Protein AF-A0A4U7JIC7-F1 (afdb_monomer)

InterPro domains:
  IPR013785 Aldolase-type TIM barrel [G3DSA:3.20.20.70] (2-121)
  IPR023885 4Fe4S-binding SPASM domain [PF13186] (52-114)
  IPR023885 4Fe4S-binding SPASM domain [TIGR04085] (52-141)
  IPR050377 Radical SAM PqqA peptide cyclase/Mycofactocin maturase MftC-like [PTHR11228] (3-141)
  IPR058240 Radical SAM superfamily [SSF102114] (37-122)

Solvent-accessible surface area (backbone atoms only — not comparable to full-atom values): 8819 Å² total; per-residue (Å²): 109,73,67,62,52,52,53,50,55,53,43,53,52,37,44,75,73,42,49,93,81,47,86,79,84,56,89,56,52,82,74,47,92,53,63,86,39,66,66,56,46,68,65,26,55,65,68,77,36,66,42,76,36,51,47,73,80,44,64,41,69,47,98,85,29,38,43,20,50,36,83,90,35,46,84,79,53,76,37,51,59,31,36,57,84,81,43,61,60,67,53,28,63,71,62,6,51,51,28,47,29,62,70,60,45,70,30,84,79,33,84,83,36,97,65,33,82,40,66,39,46,48,49,55,58,14,23,75,75,69,77,34,62,31,66,41,59,22,83,76,34,65,80,59,44,54,58,64,76,75,103

pLDDT: mean 81.07, std 14.75, range [40.81, 98.0]

Structure (mmCIF, N/CA/C/O backbone):
data_AF-A0A4U7JIC7-F1
#
_entry.id   AF-A0A4U7JIC7-F1
#
loop_
_atom_site.group_PDB
_atom_site.id
_atom_site.type_symbol
_atom_site.label_atom_id
_atom_site.label_alt_id
_atom_site.label_comp_id
_atom_site.label_asym_id
_atom_site.label_entity_id
_atom_site.label_seq_id
_atom_site.pdbx_PDB_ins_code
_atom_site.Cartn_x
_atom_site.Cartn_y
_atom_site.Cartn_z
_atom_site.occupancy
_atom_site.B_iso_or_equiv
_atom_site.auth_seq_id
_atom_site.auth_comp_id
_atom_site.auth_asym_id
_atom_site.auth_atom_id
_atom_site.pdbx_PDB_model_num
ATOM 1 N N . MET A 1 1 ? 11.178 29.614 0.756 1.00 61.84 1 MET A N 1
ATOM 2 C CA . MET A 1 1 ? 11.924 30.396 1.767 1.00 61.84 1 MET A CA 1
ATOM 3 C C . MET A 1 1 ? 11.037 31.107 2.792 1.00 61.84 1 MET A C 1
ATOM 5 O O . MET A 1 1 ? 11.155 30.761 3.955 1.00 61.84 1 MET A O 1
ATOM 9 N N . LYS A 1 2 ? 10.120 32.028 2.430 1.00 78.00 2 LYS A N 1
ATOM 10 C CA . LYS A 1 2 ? 9.293 32.759 3.429 1.00 78.00 2 LYS A CA 1
ATOM 11 C C . LYS A 1 2 ? 8.443 31.852 4.340 1.00 78.00 2 LYS A C 1
ATOM 13 O O . LYS A 1 2 ? 8.437 32.043 5.546 1.00 78.00 2 LYS A O 1
ATOM 18 N N . MET A 1 3 ? 7.789 30.839 3.768 1.00 74.38 3 MET A N 1
ATOM 19 C CA . MET A 1 3 ? 6.923 29.917 4.517 1.00 74.38 3 MET A CA 1
ATOM 20 C C . MET A 1 3 ? 7.697 29.020 5.499 1.00 74.38 3 MET A C 1
ATOM 22 O O . MET A 1 3 ? 7.273 28.824 6.627 1.00 74.38 3 MET A O 1
ATOM 26 N N . GLN A 1 4 ? 8.863 28.508 5.087 1.00 72.31 4 GLN A N 1
ATOM 27 C CA . GLN A 1 4 ? 9.725 27.698 5.960 1.00 72.31 4 GLN A CA 1
ATOM 28 C C . GLN A 1 4 ? 10.243 28.513 7.148 1.00 72.31 4 GLN A C 1
ATOM 30 O O . GLN A 1 4 ? 10.264 28.009 8.262 1.00 72.31 4 GLN A O 1
ATOM 35 N N . LYS A 1 5 ? 10.612 29.780 6.910 1.00 79.88 5 LYS A N 1
ATOM 36 C CA . LYS A 1 5 ? 11.037 30.697 7.970 1.00 79.88 5 LYS A CA 1
ATOM 37 C C . LYS A 1 5 ? 9.915 30.944 8.985 1.00 79.88 5 LYS A C 1
ATOM 39 O O . LYS A 1 5 ? 10.155 30.824 10.175 1.00 79.88 5 LYS A O 1
ATOM 44 N N . PHE A 1 6 ? 8.694 31.193 8.509 1.00 82.56 6 PHE A N 1
ATOM 45 C CA . PHE A 1 6 ? 7.525 31.349 9.377 1.00 82.56 6 PHE A CA 1
ATOM 46 C C . PHE A 1 6 ? 7.284 30.114 10.260 1.00 82.56 6 PHE A C 1
ATOM 48 O O . PHE A 1 6 ? 7.115 30.243 11.466 1.00 82.56 6 PHE A O 1
ATOM 55 N N . TYR A 1 7 ? 7.320 28.906 9.687 1.00 80.00 7 TYR A N 1
ATOM 56 C CA . TYR A 1 7 ? 7.134 27.683 10.476 1.00 80.00 7 TYR A CA 1
ATOM 57 C C . TYR A 1 7 ? 8.254 27.443 11.496 1.00 80.00 7 TYR A C 1
ATOM 59 O O . TYR A 1 7 ? 7.968 26.967 12.594 1.00 80.00 7 TYR A O 1
ATOM 67 N N . ALA A 1 8 ? 9.500 27.802 11.169 1.00 77.56 8 ALA A N 1
ATOM 68 C CA . ALA A 1 8 ? 10.614 27.729 12.113 1.00 77.56 8 ALA A CA 1
ATOM 69 C C . ALA A 1 8 ? 10.403 28.669 13.313 1.00 77.56 8 ALA A C 1
ATOM 71 O O . ALA A 1 8 ? 10.500 28.221 14.453 1.00 77.56 8 ALA A O 1
ATOM 72 N N . GLU A 1 9 ? 10.014 29.923 13.062 1.00 84.75 9 GLU A N 1
ATOM 73 C CA . GLU A 1 9 ? 9.713 30.913 14.109 1.00 84.75 9 GLU A CA 1
ATOM 74 C C . GLU A 1 9 ? 8.564 30.445 15.023 1.00 84.75 9 GLU A C 1
ATOM 76 O O . GLU A 1 9 ? 8.643 30.563 16.245 1.00 84.75 9 GLU A O 1
ATOM 81 N N . VAL A 1 10 ? 7.509 29.848 14.453 1.00 83.88 10 VAL A N 1
ATOM 82 C CA . VAL A 1 10 ? 6.390 29.288 15.235 1.00 83.88 10 VAL A CA 1
ATOM 83 C C . VAL A 1 10 ? 6.828 28.073 16.062 1.00 83.88 10 VAL A C 1
ATOM 85 O O . VAL A 1 10 ? 6.383 27.917 17.202 1.00 83.88 10 VAL A O 1
ATOM 88 N N . SER A 1 11 ? 7.700 27.214 15.522 1.00 80.25 11 SER A N 1
ATOM 89 C CA . SER A 1 11 ? 8.236 26.059 16.254 1.00 80.25 11 SER A CA 1
ATOM 90 C C . SER A 1 11 ? 9.080 26.496 17.455 1.00 80.25 11 SER A C 1
ATOM 92 O O . SER A 1 11 ? 8.877 25.974 18.552 1.00 80.25 11 SER A O 1
ATOM 94 N N . GLU A 1 12 ? 9.963 27.486 17.285 1.00 83.50 12 GLU A N 1
ATOM 95 C CA . GLU A 1 12 ? 10.754 28.066 18.382 1.00 83.50 12 GLU A CA 1
ATOM 96 C C . GLU A 1 12 ? 9.858 28.690 19.453 1.00 83.50 12 GLU A C 1
ATOM 98 O O . GLU A 1 12 ? 9.939 28.302 20.618 1.00 83.50 12 GLU A O 1
ATOM 103 N N . TRP A 1 13 ? 8.922 29.554 19.052 1.00 88.50 13 TRP A N 1
ATOM 104 C CA . TRP A 1 13 ? 7.966 30.172 19.972 1.00 88.50 13 TRP A CA 1
ATOM 105 C C . TRP A 1 13 ? 7.159 29.136 20.767 1.00 88.50 13 TRP A C 1
ATOM 107 O O . TRP A 1 13 ? 6.929 29.300 21.965 1.00 88.50 13 TRP A O 1
ATOM 117 N N . THR A 1 14 ? 6.749 28.038 20.125 1.00 84.38 14 THR A N 1
ATOM 118 C CA . THR A 1 14 ? 6.005 26.964 20.797 1.00 84.38 14 THR A CA 1
ATOM 119 C C . THR A 1 14 ? 6.859 26.280 21.864 1.00 84.38 14 THR A C 1
ATOM 121 O O . THR A 1 14 ? 6.382 26.070 22.981 1.00 84.38 14 THR A O 1
ATOM 124 N N . LYS A 1 15 ? 8.121 25.961 21.542 1.00 82.50 15 LYS A N 1
ATOM 125 C CA . LYS A 1 15 ? 9.064 25.351 22.492 1.00 82.50 15 LYS A CA 1
ATOM 126 C C . LYS A 1 15 ? 9.298 26.262 23.694 1.00 82.50 15 LYS A C 1
ATOM 128 O O . LYS A 1 15 ? 9.242 25.792 24.825 1.00 82.50 15 LYS A O 1
ATOM 133 N N . GLU A 1 16 ? 9.497 27.558 23.464 1.00 88.56 16 GLU A N 1
ATOM 134 C CA . GLU A 1 16 ? 9.671 28.540 24.540 1.00 88.56 16 GLU A CA 1
ATOM 135 C C . GLU A 1 16 ? 8.423 28.665 25.419 1.00 88.56 16 GLU A C 1
ATOM 137 O O . GLU A 1 16 ? 8.524 28.762 26.642 1.00 88.56 16 GLU A O 1
ATOM 142 N N . LYS A 1 17 ? 7.235 28.673 24.806 1.00 92.12 17 LYS A N 1
ATOM 143 C CA . LYS A 1 17 ? 5.984 28.961 25.510 1.00 92.12 17 LYS A CA 1
ATOM 144 C C . LYS A 1 17 ? 5.434 27.772 26.291 1.00 92.12 17 LYS A C 1
ATOM 146 O O . LYS A 1 17 ? 4.879 27.977 27.369 1.00 92.12 17 LYS A O 1
ATOM 151 N N . PHE A 1 18 ? 5.543 26.568 25.734 1.00 85.81 18 PHE A N 1
ATOM 152 C CA . PHE A 1 18 ? 4.867 25.374 26.249 1.00 85.81 18 PHE A CA 1
ATOM 153 C C . PHE A 1 18 ? 5.819 24.234 26.615 1.00 85.81 18 PHE A C 1
ATOM 155 O O . PHE A 1 18 ? 5.379 23.243 27.196 1.00 85.81 18 PHE A O 1
ATOM 162 N N . ASN A 1 19 ? 7.115 24.358 26.313 1.00 82.06 19 ASN A N 1
ATOM 163 C CA . ASN A 1 19 ? 8.131 23.358 26.630 1.00 82.06 19 ASN A CA 1
ATOM 164 C C . ASN A 1 19 ? 7.687 21.937 26.210 1.00 82.06 19 ASN A C 1
ATOM 166 O O . ASN A 1 19 ? 7.417 21.698 25.035 1.00 82.06 19 ASN A O 1
ATOM 170 N N . ASN A 1 20 ? 7.566 21.005 27.162 1.00 75.56 20 ASN A N 1
ATOM 171 C CA . ASN A 1 20 ? 7.181 19.614 26.910 1.00 75.56 20 ASN A CA 1
ATOM 172 C C . ASN A 1 20 ? 5.667 19.352 27.018 1.00 75.56 20 ASN A C 1
ATOM 174 O O . ASN A 1 20 ? 5.247 18.202 26.906 1.00 75.56 20 ASN A O 1
ATOM 178 N N . GLU A 1 21 ? 4.842 20.374 27.258 1.00 78.50 21 GLU A N 1
ATOM 179 C CA . GLU A 1 21 ? 3.387 20.213 27.403 1.00 78.50 21 GLU A CA 1
ATOM 180 C C . GLU A 1 21 ? 2.656 20.205 26.055 1.00 78.50 21 GLU A C 1
ATOM 182 O O . GLU A 1 21 ? 1.580 19.619 25.932 1.00 78.50 21 GLU A O 1
ATOM 187 N N . PHE A 1 22 ? 3.231 20.840 25.030 1.00 74.38 22 PHE A N 1
ATOM 188 C CA . PHE A 1 22 ? 2.605 20.971 23.719 1.00 74.38 22 PHE A CA 1
ATOM 189 C C . PHE A 1 22 ? 3.647 20.940 22.600 1.00 74.38 22 PHE A C 1
ATOM 191 O O . PHE A 1 22 ? 4.604 21.713 22.597 1.00 74.38 22 PHE A O 1
ATOM 198 N N . ALA A 1 23 ? 3.429 20.068 21.616 1.00 69.81 23 ALA A N 1
ATOM 199 C CA . ALA A 1 23 ? 4.297 19.934 20.455 1.00 69.81 23 ALA A CA 1
ATOM 200 C C . ALA A 1 23 ? 3.612 20.471 19.194 1.00 69.81 23 ALA A C 1
ATOM 202 O O . ALA A 1 23 ? 2.551 19.994 18.792 1.00 69.81 23 ALA A O 1
ATOM 203 N N . TYR A 1 24 ? 4.252 21.447 18.550 1.00 74.94 24 TYR A N 1
ATOM 204 C CA . TYR A 1 24 ? 3.846 21.951 17.242 1.00 74.94 24 TYR A CA 1
ATOM 205 C C . TYR A 1 24 ? 4.545 21.175 16.127 1.00 74.94 24 TYR A C 1
ATOM 207 O O . TYR A 1 24 ? 5.756 20.959 16.179 1.00 74.94 24 TYR A O 1
ATOM 215 N N . VAL A 1 25 ? 3.765 20.776 15.123 1.00 71.25 25 VAL A N 1
ATOM 216 C CA . VAL A 1 25 ? 4.223 19.998 13.970 1.00 71.25 25 VAL A CA 1
ATOM 217 C C . VAL A 1 25 ? 3.646 20.638 12.717 1.00 71.25 25 VAL A C 1
ATOM 219 O O . VAL A 1 25 ? 2.431 20.643 12.505 1.00 71.25 25 VAL A O 1
ATOM 222 N N . ALA A 1 26 ? 4.515 21.182 11.878 1.00 70.69 26 ALA A N 1
ATOM 223 C CA . ALA A 1 26 ? 4.175 21.743 10.586 1.00 70.69 26 ALA A CA 1
ATOM 224 C C . ALA A 1 26 ? 4.438 20.726 9.460 1.00 70.69 26 ALA A C 1
ATOM 226 O O . ALA A 1 26 ? 5.381 19.939 9.531 1.00 70.69 26 ALA A O 1
ATOM 227 N N . PRO A 1 27 ? 3.696 20.790 8.338 1.00 62.81 27 PRO A N 1
ATOM 228 C CA . PRO A 1 27 ? 3.966 19.955 7.162 1.00 62.81 27 PRO A CA 1
ATOM 229 C C . PRO A 1 27 ? 5.399 20.088 6.622 1.00 62.81 27 PRO A C 1
ATOM 231 O O . PRO A 1 27 ? 5.908 19.182 5.967 1.00 62.81 27 PRO A O 1
ATOM 234 N N . THR A 1 28 ? 6.051 21.226 6.878 1.00 62.72 28 THR A N 1
ATOM 235 C CA . THR A 1 28 ? 7.436 21.473 6.473 1.00 62.72 28 THR A CA 1
ATOM 236 C C . THR A 1 28 ? 8.471 20.841 7.389 1.00 62.72 28 THR A C 1
ATOM 238 O O . THR A 1 28 ? 9.602 20.703 6.936 1.00 62.72 28 THR A O 1
ATOM 241 N N . ASP A 1 29 ? 8.124 20.434 8.614 1.00 63.19 29 ASP A N 1
ATOM 242 C CA . ASP A 1 29 ? 9.074 19.790 9.535 1.00 63.19 29 ASP A CA 1
ATOM 243 C C . ASP A 1 29 ? 9.591 18.453 8.986 1.00 63.19 29 ASP A C 1
ATOM 245 O O . ASP A 1 29 ? 10.705 18.044 9.289 1.00 63.19 29 ASP A O 1
ATOM 249 N N . PHE A 1 30 ? 8.830 17.814 8.091 1.00 59.69 30 PHE A N 1
ATOM 250 C CA . PHE A 1 30 ? 9.251 16.610 7.364 1.00 59.69 30 PHE A CA 1
ATOM 251 C C . PHE A 1 30 ? 10.120 16.905 6.127 1.00 59.69 30 PHE A C 1
ATOM 253 O O . PHE A 1 30 ? 10.641 15.987 5.492 1.00 59.69 30 PHE A O 1
ATOM 260 N N . LEU A 1 31 ? 10.230 18.176 5.728 1.00 55.72 31 LEU A N 1
ATOM 261 C CA . LEU A 1 31 ? 10.950 18.633 4.534 1.00 55.72 31 LEU A CA 1
ATOM 262 C C . LEU A 1 31 ? 12.244 19.388 4.870 1.00 55.72 31 LEU A C 1
ATOM 264 O O . LEU A 1 31 ? 13.063 19.599 3.975 1.00 55.72 31 LEU A O 1
ATOM 268 N N . THR A 1 32 ? 12.419 19.819 6.119 1.00 52.06 32 THR A N 1
ATOM 269 C CA . THR A 1 32 ? 13.600 20.532 6.622 1.00 52.06 32 THR A CA 1
ATOM 270 C C . THR A 1 32 ? 14.420 19.635 7.560 1.00 52.06 32 THR A C 1
ATOM 272 O O . THR A 1 32 ? 13.929 18.619 8.043 1.00 52.06 32 THR A O 1
ATOM 275 N N . ASP A 1 33 ? 15.680 19.993 7.833 1.00 54.50 33 ASP A N 1
ATOM 276 C CA . ASP A 1 33 ? 16.587 19.262 8.745 1.00 54.50 33 ASP A CA 1
ATOM 277 C C . ASP A 1 33 ? 16.192 19.372 10.238 1.00 54.50 33 ASP A C 1
ATOM 279 O O . ASP A 1 33 ? 17.022 19.221 11.125 1.00 54.50 33 ASP A O 1
ATOM 283 N N . ASN A 1 34 ? 14.910 19.578 10.559 1.00 55.12 34 ASN A N 1
ATOM 284 C CA . ASN A 1 34 ? 14.401 19.684 11.934 1.00 55.12 34 ASN A CA 1
ATOM 285 C C . ASN A 1 34 ? 14.266 18.306 12.630 1.00 55.12 34 ASN A C 1
ATOM 287 O O . ASN A 1 34 ? 13.410 18.109 13.494 1.00 55.12 34 ASN A O 1
ATOM 291 N N . ARG A 1 35 ? 15.099 17.332 12.229 1.00 55.22 35 ARG A N 1
ATOM 292 C CA . ARG A 1 35 ? 15.067 15.928 12.685 1.00 55.22 35 ARG A CA 1
ATOM 293 C C . ARG A 1 35 ? 15.536 15.741 14.126 1.00 55.22 35 ARG A C 1
ATOM 295 O O . ARG A 1 35 ? 15.292 14.691 14.706 1.00 55.22 35 ARG A O 1
ATOM 302 N N . ASP A 1 36 ? 16.166 16.758 14.706 1.00 61.12 36 ASP A N 1
ATOM 303 C CA . ASP A 1 36 ? 16.584 16.752 16.110 1.00 61.12 36 ASP A CA 1
ATOM 304 C C . ASP A 1 36 ? 15.403 16.976 17.074 1.00 61.12 36 ASP A C 1
ATOM 306 O O . ASP A 1 36 ? 15.561 16.856 18.288 1.00 61.12 36 ASP A O 1
ATOM 310 N N . ASN A 1 37 ? 14.202 17.297 16.567 1.00 66.31 37 ASN A N 1
ATOM 311 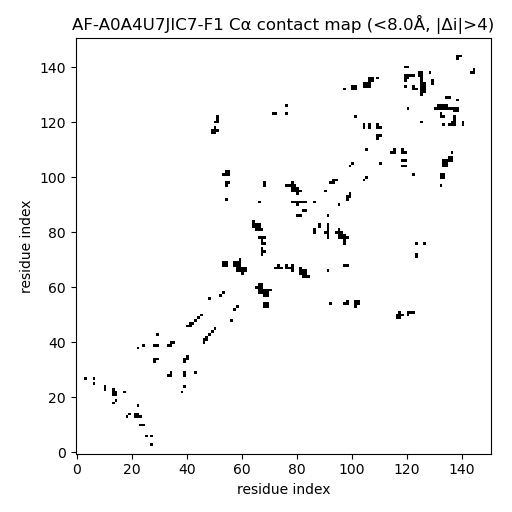C CA . ASN A 1 37 ? 12.993 17.359 17.381 1.00 66.31 37 ASN A CA 1
ATOM 312 C C . ASN A 1 37 ? 12.452 15.933 17.630 1.00 66.31 37 ASN A C 1
ATOM 314 O O . ASN A 1 37 ? 11.921 15.323 16.701 1.00 66.31 37 ASN A O 1
ATOM 318 N N . PRO A 1 38 ? 12.502 15.408 18.870 1.00 64.81 38 PRO A N 1
ATOM 319 C CA . PRO A 1 38 ? 12.119 14.028 19.169 1.00 64.81 38 PRO A CA 1
ATOM 320 C C . PRO A 1 38 ? 10.637 13.738 18.909 1.00 64.81 38 PRO A C 1
ATOM 322 O O . PRO A 1 38 ? 10.283 12.592 18.652 1.00 64.81 38 PRO A O 1
ATOM 325 N N . VAL A 1 39 ? 9.763 14.752 18.932 1.00 67.19 39 VAL A N 1
ATOM 326 C CA . VAL A 1 39 ? 8.349 14.575 18.574 1.00 67.19 39 VAL A CA 1
ATOM 327 C C . VAL A 1 39 ? 8.186 14.452 17.066 1.00 67.19 39 VAL A C 1
ATOM 329 O O . VAL A 1 39 ? 7.481 13.553 16.622 1.00 67.19 39 VAL A O 1
ATOM 332 N N . VAL A 1 40 ? 8.863 15.303 16.284 1.00 63.88 40 VAL A N 1
ATOM 333 C CA . VAL A 1 40 ? 8.893 15.194 14.812 1.00 63.88 40 VAL A CA 1
ATOM 334 C C . VAL A 1 40 ? 9.488 13.853 14.403 1.00 63.88 40 VAL A C 1
ATOM 336 O O . VAL A 1 40 ? 8.957 13.218 13.503 1.00 63.88 40 VAL A O 1
ATOM 339 N N . ASP A 1 41 ? 10.526 13.391 15.100 1.00 66.19 41 ASP A N 1
ATOM 340 C CA . ASP A 1 41 ? 11.143 12.088 14.878 1.00 66.19 41 ASP A CA 1
ATOM 341 C C . ASP A 1 41 ? 10.202 10.919 15.196 1.00 66.19 41 ASP A C 1
ATOM 343 O O . ASP A 1 41 ? 10.087 9.971 14.418 1.00 66.19 41 ASP A O 1
ATOM 347 N N . PHE A 1 42 ? 9.492 11.007 16.325 1.00 65.69 42 PHE A N 1
ATOM 348 C CA . PHE A 1 42 ? 8.535 9.999 16.774 1.00 65.69 42 PHE A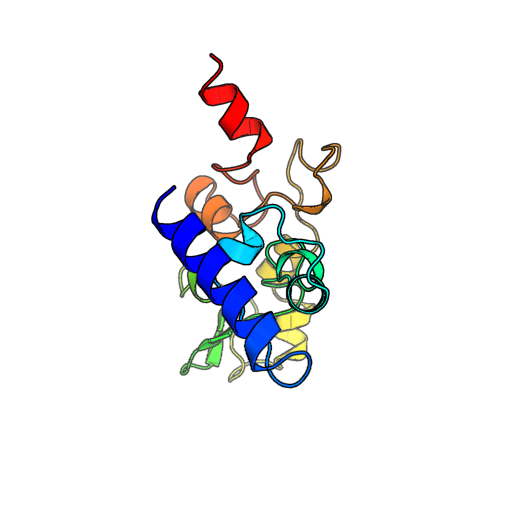 CA 1
ATOM 349 C C . PHE A 1 42 ? 7.339 9.879 15.833 1.00 65.69 42 PHE A C 1
ATOM 351 O O . PHE A 1 42 ? 6.893 8.767 15.571 1.00 65.69 42 PHE A O 1
ATOM 358 N N . ILE A 1 43 ? 6.828 11.002 15.321 1.00 60.25 43 ILE A N 1
ATOM 359 C CA . ILE A 1 43 ? 5.675 11.036 14.413 1.00 60.25 43 ILE A CA 1
ATOM 360 C C . ILE A 1 43 ? 6.068 11.069 12.936 1.00 60.25 43 ILE A C 1
ATOM 362 O O . ILE A 1 43 ? 5.166 11.161 12.101 1.00 60.25 43 ILE A O 1
ATOM 366 N N . ASP A 1 44 ? 7.366 11.034 12.601 1.00 61.25 44 ASP A N 1
ATOM 367 C CA . ASP A 1 44 ? 7.832 11.117 11.218 1.00 61.25 44 ASP A CA 1
ATOM 368 C C . ASP A 1 44 ? 7.152 9.991 10.441 1.00 61.25 44 ASP A C 1
ATOM 370 O O . ASP A 1 44 ? 7.440 8.807 10.673 1.00 61.25 44 ASP A O 1
ATOM 374 N N . PRO A 1 45 ? 6.239 10.314 9.509 1.00 55.47 45 PRO A N 1
ATOM 375 C 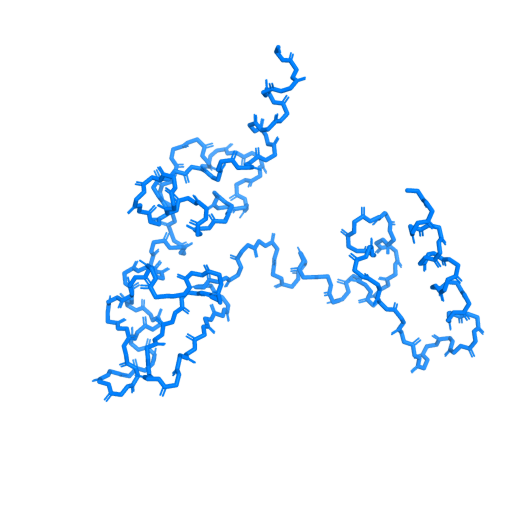CA . PRO A 1 45 ? 5.593 9.293 8.726 1.00 55.47 45 PRO A CA 1
ATOM 376 C C . PRO A 1 45 ? 6.641 8.515 7.937 1.00 55.47 45 PRO A C 1
ATOM 378 O O . PRO A 1 45 ? 6.405 7.349 7.709 1.00 55.47 45 PRO A O 1
ATOM 381 N N . ASN A 1 46 ? 7.821 9.063 7.618 1.00 53.91 46 ASN A N 1
ATOM 382 C CA . ASN A 1 46 ? 8.930 8.334 6.994 1.00 53.91 46 ASN A CA 1
ATOM 383 C C . ASN A 1 46 ? 9.773 7.486 7.970 1.00 53.91 46 ASN A C 1
ATOM 385 O O . ASN A 1 46 ? 10.690 6.797 7.527 1.00 53.91 46 ASN A O 1
ATOM 389 N N . LYS A 1 47 ? 9.505 7.502 9.278 1.00 55.91 47 LYS A N 1
ATOM 390 C CA . LYS A 1 47 ? 10.063 6.540 10.245 1.00 55.91 47 LYS A CA 1
ATOM 391 C C . LYS A 1 47 ? 9.022 5.523 10.700 1.00 55.91 47 LYS A C 1
ATOM 393 O O . LYS A 1 47 ? 9.349 4.344 10.806 1.00 55.91 47 LYS A O 1
ATOM 398 N N . ILE A 1 48 ? 7.769 5.945 10.885 1.00 51.88 48 ILE A N 1
ATOM 399 C CA . ILE A 1 48 ? 6.643 5.057 11.227 1.00 51.88 48 ILE A CA 1
ATOM 400 C C . ILE A 1 48 ? 6.170 4.258 10.000 1.00 51.88 48 ILE A C 1
ATOM 402 O O . ILE A 1 48 ? 5.849 3.075 10.086 1.00 51.88 48 ILE A O 1
ATOM 406 N N . MET A 1 49 ? 6.135 4.902 8.837 1.00 56.62 49 MET A N 1
ATOM 407 C CA . MET A 1 49 ? 5.778 4.348 7.531 1.00 56.62 49 MET A CA 1
ATOM 408 C C . MET A 1 49 ? 6.855 4.767 6.521 1.00 56.62 49 MET A C 1
ATOM 410 O O . MET A 1 49 ? 6.588 5.623 5.679 1.00 56.62 49 MET A O 1
ATOM 414 N N . PRO A 1 50 ? 8.075 4.195 6.568 1.00 50.72 50 PRO A N 1
ATOM 415 C CA . PRO A 1 50 ? 9.246 4.695 5.832 1.00 50.72 50 PRO A CA 1
ATOM 416 C C . PRO A 1 50 ? 9.125 4.787 4.307 1.00 50.72 50 PRO A C 1
ATOM 418 O O . PRO A 1 50 ? 10.079 5.094 3.592 1.00 50.72 50 PRO A O 1
ATOM 421 N N . MET A 1 51 ? 7.951 4.463 3.779 1.00 67.88 51 MET A N 1
ATOM 422 C CA . MET A 1 51 ? 7.581 4.377 2.392 1.00 67.88 51 MET A CA 1
ATOM 423 C C . MET A 1 51 ? 6.048 4.409 2.266 1.00 67.88 51 MET A C 1
ATOM 425 O O . MET A 1 51 ? 5.334 4.425 3.265 1.00 67.88 51 MET A O 1
ATOM 429 N N . CYS A 1 52 ? 5.516 4.277 1.043 1.00 77.38 52 CYS A N 1
ATOM 430 C CA . CYS A 1 52 ? 4.098 3.971 0.832 1.00 77.38 52 CYS A CA 1
ATOM 431 C C . CYS A 1 52 ? 3.682 2.739 1.673 1.00 77.38 52 CYS A C 1
ATOM 433 O O . CYS A 1 52 ? 3.998 1.598 1.325 1.00 77.38 52 CYS A O 1
ATOM 435 N N . GLY A 1 53 ? 3.018 2.993 2.808 1.00 83.44 53 GLY A N 1
ATOM 436 C CA . GLY A 1 53 ? 2.551 1.979 3.758 1.00 83.44 53 GLY A CA 1
ATOM 437 C C . GLY A 1 53 ? 1.237 1.314 3.347 1.00 83.44 53 GLY A C 1
ATOM 438 O O . GLY A 1 53 ? 0.779 0.382 4.010 1.00 83.44 53 GLY A O 1
ATOM 439 N N . ALA A 1 54 ? 0.635 1.790 2.257 1.00 89.88 54 ALA A N 1
ATOM 440 C CA . ALA A 1 54 ? -0.581 1.237 1.689 1.00 89.88 54 ALA A CA 1
ATOM 441 C C . ALA A 1 54 ? -0.357 -0.237 1.333 1.00 89.88 54 ALA A C 1
ATOM 443 O O . ALA A 1 54 ? 0.661 -0.590 0.745 1.00 89.88 54 ALA A O 1
ATOM 444 N N . GLY A 1 55 ? -1.270 -1.110 1.743 1.00 90.69 55 GLY A N 1
ATOM 445 C CA . GLY A 1 55 ? -1.169 -2.557 1.573 1.00 90.69 55 GLY A CA 1
ATOM 446 C C . GLY A 1 55 ? -0.141 -3.267 2.459 1.00 90.69 55 GLY A C 1
ATOM 447 O O . GLY A 1 55 ? -0.073 -4.494 2.426 1.00 90.69 55 GLY A O 1
ATOM 448 N N . LYS A 1 56 ? 0.636 -2.538 3.270 1.00 87.56 56 LYS A N 1
ATOM 449 C CA . LYS A 1 56 ? 1.616 -3.095 4.226 1.00 87.56 56 LYS A CA 1
ATOM 450 C C . LYS A 1 56 ? 1.181 -2.889 5.670 1.00 87.56 56 LYS A C 1
ATOM 452 O O . LYS A 1 56 ? 1.229 -3.825 6.457 1.00 87.56 56 LYS A O 1
ATOM 457 N N . TYR A 1 57 ? 0.721 -1.681 5.973 1.00 86.00 57 TYR A N 1
ATOM 458 C CA . TYR A 1 57 ? 0.296 -1.257 7.307 1.00 86.00 57 TYR A CA 1
ATOM 459 C C . TYR A 1 57 ? -1.148 -0.764 7.327 1.00 86.00 57 TYR A C 1
ATOM 461 O O . TYR A 1 57 ? -1.810 -0.859 8.352 1.00 86.00 57 TYR A O 1
ATOM 469 N N . HIS A 1 58 ? -1.642 -0.243 6.201 1.00 89.19 58 HIS A N 1
ATOM 470 C CA . HIS A 1 58 ? -3.001 0.275 6.106 1.00 89.19 58 HIS A CA 1
ATOM 471 C C . HIS A 1 58 ? -3.634 0.003 4.740 1.00 89.19 58 HIS A C 1
ATOM 473 O O . HIS A 1 58 ? -2.948 -0.220 3.743 1.00 89.19 58 HIS A O 1
ATOM 479 N N . CYS A 1 59 ? -4.956 0.084 4.705 1.00 93.94 59 CYS A N 1
ATOM 480 C CA . CYS A 1 59 ? -5.790 0.265 3.521 1.00 93.94 59 CYS A CA 1
ATOM 481 C C . CYS A 1 59 ? -6.993 1.125 3.929 1.00 93.94 59 CYS A C 1
ATOM 483 O O . CYS A 1 59 ? -7.114 1.507 5.095 1.00 93.94 59 CYS A O 1
ATOM 485 N N . SER A 1 60 ? -7.888 1.438 3.000 1.00 94.31 60 SER A N 1
ATOM 486 C CA . SE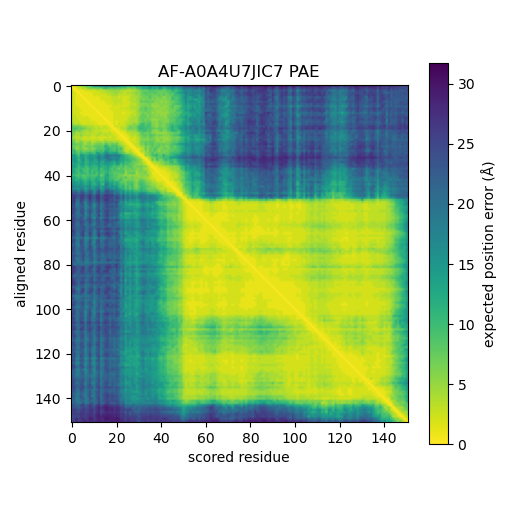R A 1 60 ? -9.166 2.075 3.336 1.00 94.31 60 SER A CA 1
ATOM 487 C C . SER A 1 60 ? -10.321 1.172 2.921 1.00 94.31 60 SER A C 1
ATOM 489 O O . SER A 1 60 ? -10.164 0.324 2.049 1.00 94.31 60 SER A O 1
ATOM 491 N N . ILE A 1 61 ? -11.474 1.338 3.560 1.00 95.44 61 ILE A N 1
ATOM 492 C CA . ILE A 1 61 ? -12.702 0.615 3.223 1.00 95.44 61 ILE A CA 1
ATOM 493 C C . ILE A 1 61 ? -13.733 1.671 2.841 1.00 95.44 61 ILE A C 1
ATOM 495 O O . ILE A 1 61 ? -13.968 2.615 3.597 1.00 95.44 61 ILE A O 1
ATOM 499 N N . GLY A 1 62 ? -14.277 1.560 1.634 1.00 92.19 62 GLY A N 1
ATOM 500 C CA . GLY A 1 62 ? -15.337 2.432 1.152 1.00 92.19 62 GLY A CA 1
ATOM 501 C C . GLY A 1 62 ? -16.663 2.168 1.872 1.00 92.19 62 GLY A C 1
ATOM 502 O O . GLY A 1 62 ? -16.854 1.099 2.452 1.00 92.19 62 GLY A O 1
ATOM 503 N N . PRO A 1 63 ? -17.622 3.108 1.802 1.00 93.12 63 PRO A N 1
ATOM 504 C CA . PRO A 1 63 ? -18.955 2.912 2.378 1.00 93.12 63 PRO A CA 1
ATOM 505 C C . PRO A 1 63 ? -19.734 1.764 1.711 1.00 93.12 63 PRO A C 1
ATOM 507 O O . PRO A 1 63 ? -20.689 1.257 2.281 1.00 93.12 63 PRO A O 1
ATOM 510 N N . ASP A 1 64 ? -19.320 1.346 0.514 1.00 94.69 64 ASP A N 1
ATOM 511 C CA . ASP A 1 64 ? -19.843 0.199 -0.233 1.00 9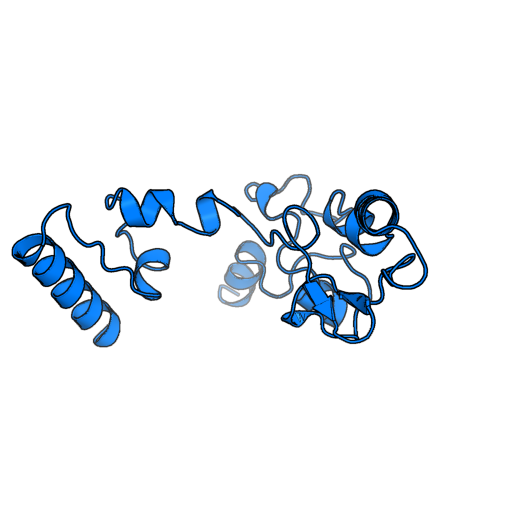4.69 64 ASP A CA 1
ATOM 512 C C . ASP A 1 64 ? -19.134 -1.126 0.119 1.00 94.69 64 ASP A C 1
ATOM 514 O O . ASP A 1 64 ? -19.296 -2.122 -0.584 1.00 94.69 64 ASP A O 1
ATOM 518 N N . GLY A 1 65 ? -18.311 -1.139 1.173 1.00 95.50 65 GLY A N 1
ATOM 519 C CA . GLY A 1 65 ? -17.569 -2.315 1.634 1.00 95.50 65 GLY A CA 1
ATOM 520 C C . GLY A 1 65 ? -16.311 -2.635 0.829 1.00 95.50 65 GLY A C 1
ATOM 521 O O . GLY A 1 65 ? -15.535 -3.498 1.241 1.00 95.50 65 GLY A O 1
ATOM 522 N N . ASN A 1 66 ? -16.065 -1.938 -0.286 1.00 97.38 66 ASN A N 1
ATOM 523 C CA . ASN A 1 66 ? -14.890 -2.181 -1.115 1.00 97.38 66 ASN A CA 1
ATOM 524 C C . ASN A 1 66 ? -13.614 -1.747 -0.386 1.00 97.38 66 ASN A C 1
ATOM 526 O O . ASN A 1 66 ? -13.454 -0.586 -0.003 1.00 97.38 66 ASN A O 1
ATOM 530 N N . VAL A 1 67 ? -12.672 -2.671 -0.246 1.00 97.38 67 VAL A N 1
ATOM 531 C CA . VAL A 1 67 ? -11.325 -2.407 0.244 1.00 97.38 67 VAL A CA 1
ATOM 532 C C . VAL A 1 67 ? -10.516 -1.761 -0.876 1.00 97.38 67 VAL A C 1
ATOM 534 O O . VAL A 1 67 ? -10.370 -2.310 -1.968 1.00 97.38 67 VAL A O 1
ATOM 537 N N . ILE A 1 68 ? -9.966 -0.586 -0.594 1.00 96.00 68 ILE A N 1
ATOM 538 C CA . ILE A 1 68 ? -9.145 0.199 -1.514 1.00 96.00 68 ILE A CA 1
ATOM 539 C C . ILE A 1 68 ? -7.726 0.333 -0.959 1.00 96.00 68 ILE A C 1
ATOM 541 O O . ILE A 1 68 ? -7.519 0.472 0.248 1.00 96.00 68 ILE A O 1
ATOM 545 N N . LEU A 1 69 ? -6.729 0.307 -1.848 1.00 95.12 69 LEU A N 1
ATOM 546 C CA . LEU A 1 69 ? -5.315 0.293 -1.457 1.00 95.12 69 LEU A CA 1
ATOM 547 C C . LEU A 1 69 ? -4.943 1.513 -0.597 1.00 95.12 69 LEU A C 1
ATOM 549 O O . LEU A 1 69 ? -4.320 1.372 0.451 1.00 95.12 69 LEU A O 1
ATOM 553 N N . CYS A 1 70 ? -5.341 2.703 -1.042 1.00 93.06 70 CYS A N 1
ATOM 554 C CA . CYS A 1 70 ? -5.266 3.964 -0.309 1.00 93.06 70 CYS A CA 1
ATOM 555 C C . CYS A 1 70 ? -6.278 4.955 -0.914 1.00 93.06 70 CYS A C 1
ATOM 557 O O . CYS A 1 70 ? -6.771 4.703 -2.020 1.00 93.06 70 CYS A O 1
ATOM 559 N N . PRO A 1 71 ? -6.555 6.107 -0.275 1.00 90.00 71 PRO A N 1
ATOM 560 C CA . PRO A 1 71 ? -7.486 7.094 -0.827 1.00 90.00 71 PRO A CA 1
ATOM 561 C C . PRO A 1 71 ? -7.128 7.549 -2.251 1.00 90.00 71 PRO A C 1
ATOM 563 O O . PRO A 1 71 ? -8.010 7.706 -3.088 1.00 90.00 71 PRO A O 1
ATOM 566 N N . GLY A 1 72 ? -5.831 7.674 -2.561 1.00 89.94 72 GLY A N 1
ATOM 567 C CA . GLY A 1 72 ? -5.356 8.048 -3.898 1.00 89.94 72 GLY A CA 1
ATOM 568 C C . GLY A 1 72 ? -5.578 6.983 -4.980 1.00 89.94 72 GLY A C 1
ATOM 569 O O . GLY A 1 72 ? -5.613 7.322 -6.157 1.00 89.94 72 GLY A O 1
ATOM 570 N N . ALA A 1 73 ? -5.748 5.710 -4.609 1.00 91.81 73 ALA A N 1
ATOM 571 C CA . ALA A 1 73 ? -6.081 4.644 -5.557 1.00 91.81 73 ALA A CA 1
ATOM 572 C C . ALA A 1 73 ? -7.554 4.704 -6.003 1.00 91.81 73 ALA A C 1
ATOM 574 O O . ALA A 1 73 ? -7.893 4.252 -7.101 1.00 91.81 73 ALA A O 1
ATOM 575 N N . GLY A 1 74 ? -8.432 5.245 -5.147 1.00 89.25 74 GLY A N 1
ATOM 576 C CA . GLY A 1 74 ? -9.875 5.263 -5.365 1.00 89.25 74 GLY A CA 1
ATOM 577 C C . GLY A 1 74 ? -10.409 3.887 -5.780 1.00 89.25 74 GLY A C 1
ATOM 578 O O . GLY A 1 74 ? -10.004 2.864 -5.235 1.00 89.25 74 GLY A O 1
ATOM 579 N N . LYS A 1 75 ? -11.288 3.862 -6.790 1.00 87.94 75 LYS A N 1
ATOM 580 C CA . LYS A 1 75 ? -11.837 2.623 -7.380 1.00 87.94 75 LYS A CA 1
ATOM 581 C C . LYS A 1 75 ? -11.053 2.112 -8.601 1.00 87.94 75 LYS A C 1
ATOM 583 O O . LYS A 1 75 ? -11.502 1.191 -9.277 1.00 87.94 75 LYS A O 1
ATOM 588 N N . GLN A 1 76 ? -9.919 2.735 -8.929 1.00 92.19 76 GLN A N 1
ATOM 589 C CA . GLN A 1 76 ? -9.175 2.450 -10.163 1.00 92.19 76 GLN A CA 1
ATOM 590 C C . GLN A 1 76 ? -8.347 1.167 -10.049 1.00 92.19 76 GLN A C 1
ATOM 592 O O . GLN A 1 76 ? -8.201 0.432 -11.022 1.00 92.19 76 GLN A O 1
ATOM 597 N N . ILE A 1 77 ? -7.837 0.891 -8.849 1.00 94.50 77 ILE A N 1
ATOM 598 C CA . ILE A 1 77 ? -7.097 -0.326 -8.526 1.00 94.50 77 ILE A CA 1
ATOM 599 C C . ILE A 1 77 ? -8.051 -1.255 -7.780 1.00 94.50 77 ILE A C 1
ATOM 601 O O . ILE A 1 77 ? -8.355 -1.026 -6.611 1.00 94.50 77 ILE A O 1
ATOM 605 N N . LYS A 1 78 ? -8.538 -2.288 -8.468 1.00 95.06 78 LYS A N 1
ATOM 606 C CA . LYS A 1 78 ? -9.419 -3.298 -7.875 1.00 95.06 78 LYS A CA 1
ATOM 607 C C . LYS A 1 78 ? -8.589 -4.354 -7.156 1.00 95.06 78 LYS A C 1
ATOM 609 O O . LYS A 1 78 ? -7.615 -4.840 -7.720 1.00 95.06 78 LYS A O 1
ATOM 614 N N . ILE A 1 79 ? -8.992 -4.690 -5.936 1.00 96.88 79 ILE A N 1
ATOM 615 C CA . ILE A 1 79 ? -8.393 -5.757 -5.131 1.00 96.88 79 ILE A CA 1
ATOM 616 C C . ILE A 1 79 ? -9.303 -6.980 -5.229 1.00 96.88 79 ILE A C 1
ATOM 618 O O . ILE A 1 79 ? -10.522 -6.838 -5.150 1.00 96.88 79 ILE A O 1
ATOM 622 N N . THR A 1 80 ? -8.727 -8.165 -5.408 1.00 96.50 80 THR A N 1
ATOM 623 C CA . THR A 1 80 ? -9.471 -9.427 -5.492 1.00 96.50 80 THR A CA 1
ATOM 624 C C . THR A 1 80 ? -8.851 -10.479 -4.563 1.00 96.50 80 THR A C 1
ATOM 626 O O . THR A 1 80 ? -7.672 -10.806 -4.742 1.00 96.50 80 THR A O 1
ATOM 629 N N . PRO A 1 81 ? -9.611 -11.040 -3.595 1.00 96.94 81 PRO A N 1
ATOM 630 C CA . PRO A 1 81 ? -10.932 -10.579 -3.135 1.00 96.94 81 PRO A CA 1
ATOM 631 C C . PRO A 1 81 ? -10.848 -9.171 -2.522 1.00 96.94 81 PRO A C 1
ATOM 633 O O . PRO A 1 81 ? -9.780 -8.777 -2.058 1.00 96.94 81 PRO A O 1
ATOM 636 N N . GL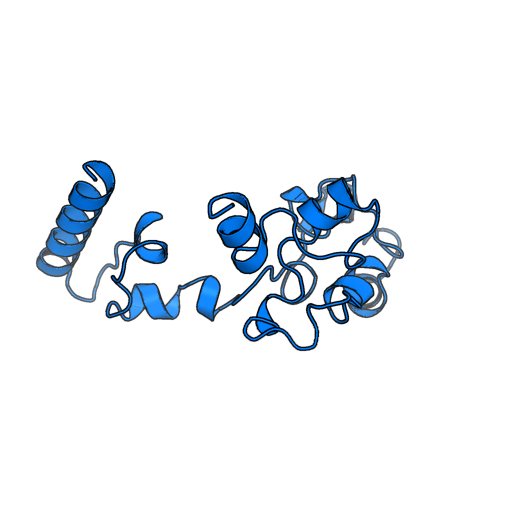Y A 1 82 ? -11.947 -8.407 -2.531 1.00 96.38 82 GLY A N 1
ATOM 637 C CA . GLY A 1 82 ? -11.873 -6.972 -2.225 1.00 96.38 82 GLY A CA 1
ATOM 638 C C . GLY A 1 82 ? -13.091 -6.311 -1.597 1.00 96.38 82 GLY A C 1
ATOM 639 O O . GLY A 1 82 ? -13.071 -5.091 -1.493 1.00 96.38 82 GLY A O 1
ATOM 640 N N . ASN A 1 83 ? -14.126 -7.039 -1.174 1.00 97.62 83 ASN A N 1
ATOM 641 C CA . ASN A 1 83 ? -15.289 -6.432 -0.520 1.00 97.62 83 ASN A CA 1
ATOM 642 C C . ASN A 1 83 ? -15.597 -7.102 0.826 1.00 97.62 83 ASN A C 1
ATOM 644 O O . ASN A 1 83 ? -15.843 -8.304 0.881 1.00 97.62 83 ASN A O 1
ATOM 648 N N . CYS A 1 84 ? -15.605 -6.318 1.906 1.00 97.12 84 CYS A N 1
ATOM 649 C CA . CYS A 1 84 ? -15.843 -6.804 3.269 1.00 97.12 84 CYS A CA 1
ATOM 650 C C . CYS A 1 84 ? -17.289 -7.251 3.538 1.00 97.12 84 CYS A C 1
ATOM 652 O O . CYS A 1 84 ? -17.550 -7.851 4.576 1.00 97.12 84 CYS A O 1
ATOM 654 N N . LEU A 1 85 ? -18.234 -6.924 2.653 1.00 97.00 85 LEU A N 1
ATOM 655 C CA . LEU A 1 85 ? -19.612 -7.420 2.722 1.00 97.00 85 LEU A CA 1
ATOM 656 C C . LEU A 1 85 ? -19.739 -8.835 2.138 1.00 97.00 85 LEU A C 1
ATOM 658 O O . LEU A 1 85 ? -20.740 -9.502 2.383 1.00 97.00 85 LEU A O 1
ATOM 662 N N . GLU A 1 86 ? -18.741 -9.283 1.373 1.00 97.56 86 GLU A N 1
ATOM 663 C CA . GLU A 1 86 ? -18.736 -10.573 0.673 1.00 97.56 86 GLU A CA 1
ATOM 664 C C . GLU A 1 86 ? -17.695 -11.548 1.246 1.00 97.56 86 GLU A C 1
ATOM 666 O O . GLU A 1 86 ? -17.904 -12.758 1.223 1.00 97.56 86 GLU A O 1
ATOM 671 N N . GLU A 1 87 ? -16.574 -11.039 1.763 1.00 97.44 87 GLU A N 1
ATOM 6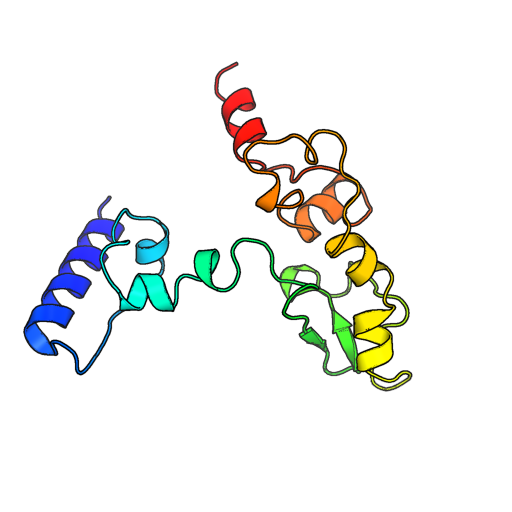72 C CA . GLU A 1 87 ? -15.439 -11.831 2.243 1.00 97.44 87 GLU A CA 1
ATOM 673 C C . GLU A 1 87 ? -14.871 -11.283 3.560 1.00 97.44 87 GLU A C 1
ATOM 675 O O . GLU A 1 87 ? -14.947 -10.087 3.847 1.00 97.44 87 GLU A O 1
ATOM 680 N N . ASP A 1 88 ? -14.236 -12.154 4.351 1.00 96.12 88 ASP A N 1
ATOM 681 C CA . ASP A 1 88 ? -13.565 -11.747 5.591 1.00 96.12 88 ASP A CA 1
ATOM 682 C C . ASP A 1 88 ? -12.408 -10.777 5.291 1.00 96.12 88 ASP A C 1
ATOM 684 O O . ASP A 1 88 ? -11.550 -11.032 4.435 1.00 96.12 88 ASP A O 1
ATOM 688 N N . PHE A 1 89 ? -12.343 -9.669 6.035 1.00 96.44 89 PHE A N 1
ATOM 689 C CA . PHE A 1 89 ? -11.296 -8.663 5.860 1.00 96.44 89 PHE A CA 1
ATOM 690 C C . PHE A 1 89 ? -9.882 -9.245 5.983 1.00 96.44 89 PHE A C 1
ATOM 692 O O . PHE A 1 89 ? -8.995 -8.864 5.222 1.00 96.44 89 PHE A O 1
ATOM 699 N N . LYS A 1 90 ? -9.646 -10.195 6.894 1.00 96.06 90 LYS A N 1
ATOM 700 C CA . LYS A 1 90 ? -8.359 -10.883 7.044 1.00 96.06 90 LYS A CA 1
ATOM 701 C C . LYS A 1 90 ? -7.989 -11.631 5.769 1.00 96.06 90 LYS A C 1
ATOM 703 O O . LYS A 1 90 ? -6.827 -11.583 5.368 1.00 96.06 90 LYS A O 1
ATOM 708 N N . LYS A 1 91 ? -8.951 -12.289 5.118 1.00 96.31 91 LYS A N 1
ATOM 709 C CA . LYS A 1 91 ? -8.726 -12.974 3.840 1.00 96.31 91 LYS A CA 1
ATOM 710 C C . LYS A 1 91 ? -8.387 -11.966 2.748 1.00 96.31 91 LYS A C 1
ATOM 712 O O . LYS A 1 91 ? -7.358 -12.117 2.099 1.00 96.31 91 LYS A O 1
ATOM 717 N N . ILE A 1 92 ? -9.167 -10.892 2.611 1.00 98.00 92 ILE A N 1
ATOM 718 C CA . ILE A 1 92 ? -8.874 -9.793 1.673 1.00 98.00 92 ILE A CA 1
ATOM 719 C C . ILE A 1 92 ? -7.466 -9.241 1.910 1.00 98.00 92 ILE A C 1
ATOM 721 O O . ILE A 1 92 ? -6.662 -9.160 0.984 1.00 98.00 92 ILE A O 1
ATOM 725 N N . TRP A 1 93 ? -7.130 -8.926 3.159 1.00 96.69 93 TRP A N 1
ATOM 726 C CA . TRP A 1 93 ? -5.840 -8.367 3.536 1.00 96.69 93 TRP A CA 1
ATOM 727 C C . TRP A 1 93 ? -4.681 -9.315 3.237 1.00 96.69 93 TRP A C 1
ATOM 729 O O . TRP A 1 93 ? -3.667 -8.880 2.696 1.00 96.69 93 TRP A O 1
ATOM 739 N N . MET A 1 94 ? -4.790 -10.597 3.580 1.00 95.88 94 MET A N 1
ATOM 740 C CA . MET A 1 94 ? -3.695 -11.561 3.424 1.00 95.88 94 MET A CA 1
ATOM 741 C C . MET A 1 94 ? -3.564 -12.076 1.990 1.00 95.88 94 MET A C 1
ATOM 743 O O . MET A 1 94 ? -2.448 -12.298 1.514 1.00 95.88 94 MET A O 1
ATOM 747 N N . GLU A 1 95 ? -4.685 -12.250 1.295 1.00 96.75 95 GLU A N 1
ATOM 748 C CA . GLU A 1 95 ? -4.739 -12.963 0.023 1.00 96.75 95 GLU A CA 1
ATOM 749 C C . GLU A 1 95 ? -4.970 -12.075 -1.195 1.00 96.75 95 GLU A C 1
ATOM 751 O O . GLU A 1 95 ? -4.653 -12.527 -2.299 1.00 96.75 95 GLU A O 1
ATOM 756 N N . GLY A 1 96 ? -5.437 -10.838 -0.994 1.00 97.44 96 GLY A N 1
ATOM 757 C CA . GLY A 1 96 ? -5.711 -9.866 -2.046 1.00 97.44 96 GLY A CA 1
ATOM 758 C C . GLY A 1 96 ? -4.530 -9.687 -2.997 1.00 97.44 96 GLY A C 1
ATOM 759 O O . GLY A 1 96 ? -3.401 -9.407 -2.578 1.00 97.44 96 GLY A O 1
ATOM 760 N N . ASP A 1 97 ? -4.799 -9.845 -4.288 1.00 95.50 97 ASP A N 1
ATOM 761 C CA . ASP A 1 97 ? -3.820 -9.771 -5.376 1.00 95.50 97 ASP A CA 1
ATOM 762 C C . ASP A 1 97 ? -2.951 -8.500 -5.339 1.00 95.50 97 ASP A C 1
ATOM 764 O O . ASP A 1 97 ? -1.719 -8.576 -5.378 1.00 95.50 97 ASP A O 1
ATOM 768 N N . VAL A 1 98 ? -3.569 -7.330 -5.175 1.00 95.56 98 VAL A N 1
ATOM 769 C CA . VAL A 1 98 ? -2.880 -6.037 -5.086 1.00 95.56 98 VAL A CA 1
ATOM 770 C C . VAL A 1 98 ? -2.012 -5.960 -3.834 1.00 95.56 98 VAL A C 1
ATOM 772 O O . VAL A 1 98 ? -0.879 -5.486 -3.904 1.00 95.56 98 VAL A O 1
ATOM 775 N N . PHE A 1 99 ? -2.489 -6.451 -2.689 1.00 95.31 99 PHE A N 1
ATOM 776 C CA . PHE A 1 99 ? -1.703 -6.429 -1.455 1.00 95.31 99 PHE A CA 1
ATOM 777 C C . PHE A 1 99 ? -0.478 -7.334 -1.539 1.00 95.31 99 PHE A C 1
ATOM 779 O O . PHE A 1 99 ? 0.612 -6.929 -1.130 1.00 95.31 99 PHE A O 1
ATOM 786 N N . LYS A 1 100 ? -0.614 -8.518 -2.142 1.00 93.81 100 LYS A N 1
ATOM 787 C CA . LYS A 1 100 ? 0.529 -9.385 -2.453 1.00 93.81 100 LYS A CA 1
ATOM 788 C C . LYS A 1 100 ? 1.532 -8.670 -3.360 1.00 93.81 100 LYS A C 1
ATOM 790 O O . LYS A 1 100 ? 2.719 -8.640 -3.036 1.00 93.81 100 LYS A O 1
ATOM 795 N N . ALA A 1 101 ? 1.060 -8.020 -4.426 1.00 91.69 101 ALA A N 1
ATOM 796 C CA . ALA A 1 101 ? 1.918 -7.281 -5.355 1.00 91.69 101 ALA A CA 1
ATOM 797 C C . ALA A 1 101 ? 2.671 -6.115 -4.687 1.00 91.69 101 ALA A C 1
ATOM 799 O O . ALA A 1 101 ? 3.824 -5.855 -5.015 1.00 91.69 101 ALA A O 1
ATOM 800 N N . VAL A 1 102 ? 2.048 -5.423 -3.731 1.00 90.94 102 VAL A N 1
ATOM 801 C CA . VAL A 1 102 ? 2.663 -4.302 -2.998 1.00 90.94 102 VAL A CA 1
ATOM 802 C C . VAL A 1 102 ? 3.671 -4.765 -1.942 1.00 90.94 102 VAL A C 1
ATOM 804 O O . VAL A 1 102 ? 4.664 -4.077 -1.693 1.00 90.94 102 VAL A O 1
ATOM 807 N N . ARG A 1 103 ? 3.436 -5.918 -1.306 1.00 89.50 103 ARG A N 1
ATOM 808 C CA . ARG A 1 103 ? 4.336 -6.489 -0.286 1.00 89.50 103 ARG A CA 1
ATOM 809 C C . ARG A 1 103 ? 5.552 -7.179 -0.889 1.00 89.50 103 ARG A C 1
ATOM 811 O O . ARG A 1 103 ? 6.598 -7.213 -0.252 1.00 89.50 103 ARG A O 1
ATOM 818 N N . GLN A 1 104 ? 5.414 -7.715 -2.097 1.00 86.62 104 GLN A N 1
ATOM 819 C CA . GLN A 1 104 ? 6.497 -8.367 -2.831 1.00 86.62 104 GLN A CA 1
ATOM 820 C C . GLN A 1 104 ? 6.555 -7.849 -4.277 1.00 86.62 104 GLN A C 1
ATOM 822 O O . GLN A 1 104 ? 6.296 -8.601 -5.219 1.00 86.62 104 GLN A O 1
ATOM 827 N N . PRO A 1 105 ? 6.866 -6.555 -4.485 1.00 86.12 105 PRO A N 1
ATOM 828 C CA . PRO A 1 105 ? 6.903 -5.994 -5.823 1.00 86.12 105 PRO A CA 1
ATOM 829 C C . PRO A 1 105 ? 8.119 -6.520 -6.579 1.00 86.12 105 PRO A C 1
ATOM 831 O O . PRO A 1 105 ? 9.258 -6.404 -6.125 1.00 86.12 105 PRO A O 1
ATOM 834 N N . ASN A 1 106 ? 7.877 -7.061 -7.770 1.00 82.94 106 ASN A N 1
ATOM 835 C CA . ASN A 1 106 ? 8.930 -7.514 -8.667 1.00 82.94 106 ASN A CA 1
ATOM 836 C C . ASN A 1 106 ? 9.233 -6.424 -9.701 1.00 82.94 106 ASN A C 1
ATOM 838 O O . ASN A 1 106 ? 8.732 -6.457 -10.823 1.00 82.94 106 ASN A O 1
ATOM 842 N N . ILE A 1 107 ? 10.023 -5.428 -9.291 1.00 86.81 107 ILE A N 1
ATOM 843 C CA . ILE A 1 107 ? 10.352 -4.265 -10.121 1.00 86.81 107 ILE A CA 1
ATOM 844 C C . ILE A 1 107 ? 11.822 -4.342 -10.557 1.00 86.81 107 ILE A C 1
ATOM 846 O O . ILE A 1 107 ? 12.718 -4.182 -9.715 1.00 86.81 107 ILE A O 1
ATOM 850 N N . PRO A 1 108 ? 12.098 -4.537 -11.861 1.00 82.06 108 PRO A N 1
ATOM 851 C CA . PRO A 1 108 ? 13.458 -4.542 -12.387 1.00 82.06 108 PRO A CA 1
ATOM 852 C C . PRO A 1 108 ? 14.228 -3.269 -12.015 1.00 82.06 108 PRO A C 1
ATOM 854 O O . PRO A 1 108 ? 13.716 -2.155 -12.122 1.00 82.06 108 PRO A O 1
ATOM 857 N N . GLY A 1 109 ? 15.470 -3.434 -11.555 1.00 82.75 109 GLY A N 1
ATOM 858 C CA . GLY A 1 109 ? 16.349 -2.330 -11.153 1.00 82.75 109 GLY A CA 1
ATOM 859 C C . GLY A 1 109 ? 16.091 -1.754 -9.753 1.00 82.75 109 GLY A C 1
ATOM 860 O O . GLY A 1 109 ? 16.923 -0.998 -9.254 1.00 82.75 109 GLY A O 1
ATOM 861 N N . CYS A 1 110 ? 14.993 -2.123 -9.080 1.00 85.88 110 CYS A N 1
ATOM 862 C CA . CYS A 1 110 ? 14.737 -1.701 -7.698 1.00 85.88 110 CYS A CA 1
ATOM 863 C C . CYS A 1 110 ? 15.333 -2.653 -6.651 1.00 85.88 110 CYS A C 1
ATOM 865 O O . CYS A 1 110 ? 15.711 -2.190 -5.578 1.00 85.88 110 CYS A O 1
ATOM 867 N N . SER A 1 111 ? 15.462 -3.950 -6.951 1.00 80.75 111 SER A N 1
ATOM 868 C CA . SER A 1 111 ? 15.946 -4.971 -6.003 1.00 80.75 111 SER A CA 1
ATOM 869 C C . SER A 1 111 ? 17.387 -4.747 -5.527 1.00 80.75 111 SER A C 1
ATOM 871 O O . SER A 1 111 ? 17.709 -5.023 -4.372 1.00 80.75 111 SER A O 1
ATOM 873 N N . THR A 1 112 ? 18.242 -4.199 -6.392 1.00 83.25 112 THR A N 1
ATOM 874 C CA . THR A 1 112 ? 19.652 -3.878 -6.107 1.00 83.25 112 THR A CA 1
ATOM 875 C C . THR A 1 112 ? 19.890 -2.389 -5.844 1.00 83.25 112 THR A C 1
ATOM 877 O O . THR A 1 112 ? 21.032 -1.954 -5.709 1.00 83.25 112 THR A O 1
ATOM 880 N N . CYS A 1 113 ? 18.830 -1.579 -5.774 1.00 84.25 113 CYS A N 1
ATOM 881 C CA . CYS A 1 113 ? 18.949 -0.143 -5.553 1.00 84.25 113 CYS A CA 1
ATOM 882 C C . CYS A 1 113 ? 19.396 0.164 -4.113 1.00 84.25 113 CYS A C 1
ATOM 884 O O . CYS A 1 113 ? 18.931 -0.457 -3.160 1.00 84.25 113 CYS A O 1
ATOM 886 N N . GLU A 1 114 ? 20.231 1.188 -3.932 1.00 82.31 114 GLU A N 1
ATOM 887 C CA . GLU A 1 114 ? 20.606 1.713 -2.606 1.00 82.31 114 GLU A CA 1
ATOM 888 C C . GLU A 1 114 ? 19.383 2.178 -1.789 1.00 82.31 114 GLU A C 1
ATOM 890 O O . GLU A 1 114 ? 19.353 2.061 -0.569 1.00 82.31 114 GLU A O 1
ATOM 895 N N . TYR A 1 115 ? 18.321 2.605 -2.481 1.00 79.12 115 TYR A N 1
ATOM 896 C CA . TYR A 1 115 ? 17.027 2.976 -1.910 1.00 79.12 115 TYR A CA 1
ATOM 897 C C . TYR A 1 115 ? 15.982 1.866 -2.065 1.00 79.12 115 TYR A C 1
ATOM 899 O O . TYR A 1 115 ? 14.791 2.166 -2.112 1.00 79.12 115 TYR A O 1
ATOM 907 N N . LYS A 1 116 ? 16.388 0.589 -2.170 1.00 76.94 116 LYS A N 1
ATOM 908 C CA . LYS A 1 116 ? 15.475 -0.565 -2.342 1.00 76.94 116 LYS A CA 1
ATOM 909 C C . LYS A 1 116 ? 14.352 -0.608 -1.316 1.00 76.94 116 LYS A C 1
ATOM 911 O O . LYS A 1 116 ? 13.275 -1.115 -1.625 1.00 76.94 116 LYS A O 1
ATOM 916 N N . ASN A 1 117 ? 14.587 -0.018 -0.140 1.00 77.88 117 ASN A N 1
ATOM 917 C CA . ASN A 1 117 ? 13.562 0.142 0.870 1.00 77.88 117 ASN A CA 1
ATOM 918 C C . ASN A 1 117 ? 12.336 0.805 0.267 1.00 77.88 117 ASN A C 1
ATOM 920 O O . ASN A 1 117 ? 11.297 0.256 0.499 1.00 77.88 117 ASN A O 1
ATOM 924 N N . CYS A 1 118 ? 12.401 1.796 -0.633 1.00 80.88 118 CYS A N 1
ATOM 925 C CA . CYS A 1 118 ? 11.211 2.409 -1.245 1.00 80.88 118 CYS A CA 1
ATOM 926 C C . CYS A 1 118 ? 10.294 1.449 -2.037 1.00 80.88 118 CYS A C 1
ATOM 928 O O . CYS A 1 118 ? 9.186 1.855 -2.388 1.00 80.88 118 CYS A O 1
ATOM 930 N N . MET A 1 119 ? 10.715 0.202 -2.301 1.00 82.69 119 MET A N 1
ATOM 931 C CA . MET A 1 119 ? 9.956 -0.844 -3.004 1.00 82.69 119 MET A CA 1
ATOM 932 C C . MET A 1 119 ? 9.284 -0.349 -4.295 1.00 82.69 119 MET A C 1
ATOM 934 O O . MET A 1 119 ? 8.168 -0.738 -4.633 1.00 82.69 119 MET A O 1
ATOM 938 N N . GLY A 1 120 ? 9.972 0.540 -5.014 1.00 85.69 120 GLY A N 1
ATOM 939 C CA . GLY A 1 120 ? 9.484 1.099 -6.270 1.00 85.69 120 GLY A CA 1
ATOM 940 C C . GLY A 1 120 ? 8.557 2.304 -6.143 1.00 85.69 120 GLY A C 1
ATOM 941 O O . GLY A 1 120 ? 8.031 2.720 -7.167 1.00 85.69 120 GLY A O 1
ATOM 942 N N . GLY A 1 121 ? 8.402 2.895 -4.953 1.00 87.88 121 GLY A N 1
ATOM 943 C CA . GLY A 1 121 ? 7.729 4.178 -4.719 1.00 87.88 121 GLY A CA 1
ATOM 944 C C . GLY A 1 121 ? 6.201 4.095 -4.648 1.00 87.88 121 GLY A C 1
ATOM 945 O O . GLY A 1 121 ? 5.645 3.197 -4.020 1.00 87.88 121 GLY A O 1
ATOM 946 N N . CYS A 1 122 ? 5.500 5.079 -5.216 1.00 90.44 122 CYS A N 1
ATOM 947 C CA . CYS A 1 122 ? 4.042 5.159 -5.151 1.00 90.44 122 CYS A CA 1
ATOM 948 C C . CYS A 1 122 ? 3.383 4.162 -6.108 1.00 90.44 122 CYS A C 1
ATOM 950 O O . CYS A 1 122 ? 3.385 4.344 -7.328 1.00 90.44 122 CYS A O 1
ATOM 952 N N . HIS A 1 123 ? 2.726 3.151 -5.542 1.00 91.12 123 HIS A N 1
ATOM 953 C CA . HIS A 1 123 ? 2.047 2.110 -6.309 1.00 91.12 123 HIS A CA 1
ATOM 954 C C . HIS A 1 123 ? 0.919 2.644 -7.206 1.00 91.12 123 HIS A C 1
ATOM 956 O O . HIS A 1 123 ? 0.712 2.113 -8.296 1.00 91.12 123 HIS A O 1
ATOM 962 N N . VAL A 1 124 ? 0.259 3.741 -6.818 1.00 93.19 124 VAL A N 1
ATOM 963 C CA . VAL A 1 124 ? -0.766 4.401 -7.645 1.00 93.19 124 VAL A CA 1
ATOM 964 C C . VAL A 1 124 ? -0.141 5.034 -8.891 1.00 93.19 124 VAL A C 1
ATOM 966 O O . VAL A 1 124 ? -0.576 4.743 -10.001 1.00 93.19 124 VAL A O 1
ATOM 969 N N . ARG A 1 125 ? 0.953 5.795 -8.739 1.00 91.25 125 ARG A N 1
ATOM 970 C CA . ARG A 1 125 ? 1.683 6.369 -9.885 1.00 91.25 125 ARG A CA 1
ATOM 971 C C . ARG A 1 125 ? 2.226 5.286 -10.814 1.00 91.25 125 ARG A C 1
ATOM 973 O O . ARG A 1 125 ? 2.168 5.431 -12.034 1.00 91.25 125 ARG A O 1
ATOM 980 N N . THR A 1 126 ? 2.733 4.184 -10.255 1.00 90.06 126 THR A N 1
ATOM 981 C CA . THR A 1 126 ? 3.170 3.043 -11.074 1.00 90.06 126 THR A CA 1
ATOM 982 C C . THR A 1 126 ? 2.003 2.417 -11.831 1.00 90.06 126 THR A C 1
ATOM 984 O O . THR A 1 126 ? 2.136 2.147 -13.018 1.00 90.06 126 THR A O 1
ATOM 987 N N . PHE A 1 127 ? 0.840 2.258 -11.196 1.00 92.69 127 PHE A N 1
ATOM 988 C CA . PHE A 1 127 ? -0.347 1.730 -11.855 1.00 92.69 127 PHE A CA 1
ATOM 989 C C . PHE A 1 127 ? -0.800 2.633 -13.005 1.00 92.69 127 PHE A C 1
ATOM 991 O O . PHE A 1 127 ? -1.027 2.135 -14.101 1.00 92.69 127 PHE A O 1
ATOM 998 N N . HIS A 1 128 ? -0.842 3.955 -12.812 1.00 92.81 128 HIS A N 1
ATOM 999 C CA . HIS A 1 128 ? -1.184 4.891 -13.891 1.00 92.81 128 HIS A CA 1
ATOM 1000 C C . HIS A 1 128 ? -0.216 4.827 -15.070 1.00 92.81 128 HIS A C 1
ATOM 1002 O O . HIS A 1 128 ? -0.644 4.948 -16.213 1.00 92.81 128 HIS A O 1
ATOM 1008 N N . LYS A 1 129 ? 1.080 4.626 -14.812 1.00 91.62 129 LYS A N 1
ATOM 1009 C CA . LYS A 1 129 ? 2.093 4.570 -15.871 1.00 91.62 129 LYS A CA 1
ATOM 1010 C C . LYS A 1 129 ? 2.169 3.218 -16.582 1.00 91.62 129 LYS A C 1
ATOM 1012 O O . LYS A 1 129 ? 2.357 3.186 -17.793 1.00 91.62 129 LYS A O 1
ATOM 1017 N N . TYR A 1 130 ? 2.101 2.116 -15.840 1.00 90.00 130 TYR A N 1
ATOM 1018 C CA . TYR A 1 130 ? 2.388 0.769 -16.351 1.00 90.00 130 TYR A CA 1
ATOM 1019 C C . TYR A 1 130 ? 1.150 -0.138 -16.410 1.00 90.00 130 TYR A C 1
ATOM 1021 O O . TYR A 1 130 ? 1.269 -1.302 -16.780 1.00 90.00 130 TYR A O 1
ATOM 1029 N N . GLY A 1 131 ? -0.021 0.345 -15.987 1.00 90.94 131 GLY A N 1
ATOM 1030 C CA . GLY A 1 131 ? -1.285 -0.401 -15.975 1.00 90.94 131 GLY A CA 1
ATOM 1031 C C . GLY A 1 131 ? -1.381 -1.505 -14.917 1.00 90.94 131 GLY A C 1
ATOM 1032 O O . GLY A 1 131 ? -2.399 -2.186 -14.832 1.00 90.94 131 GLY A O 1
ATOM 1033 N N . LYS A 1 132 ? -0.335 -1.713 -14.107 1.00 90.25 132 LYS A N 1
ATOM 1034 C CA . LYS A 1 132 ? -0.282 -2.765 -13.086 1.00 90.25 132 LYS A CA 1
ATOM 1035 C C . LYS A 1 132 ? 0.499 -2.295 -11.862 1.00 90.25 132 LYS A C 1
ATOM 1037 O O . LYS A 1 132 ? 1.521 -1.625 -11.971 1.00 90.25 132 LYS A O 1
ATOM 1042 N N . VAL A 1 133 ? 0.009 -2.653 -10.679 1.00 89.62 133 VAL A N 1
ATOM 1043 C CA . VAL A 1 133 ? 0.702 -2.359 -9.421 1.00 89.62 133 VAL A CA 1
ATOM 1044 C C . VAL A 1 133 ? 1.975 -3.196 -9.327 1.00 89.62 133 VAL A C 1
ATOM 1046 O O . VAL A 1 133 ? 1.946 -4.406 -9.545 1.00 89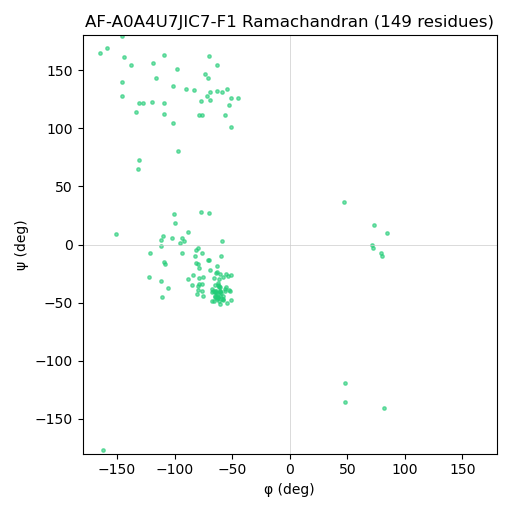.62 133 VAL A O 1
ATOM 1049 N N . GLY A 1 134 ? 3.092 -2.547 -8.997 1.00 83.88 134 GLY A N 1
ATOM 1050 C CA . GLY A 1 134 ? 4.363 -3.234 -8.760 1.00 83.88 134 GLY A CA 1
ATOM 1051 C C . GLY A 1 134 ? 5.045 -3.771 -10.023 1.00 83.88 134 GLY A C 1
ATOM 1052 O O . GLY A 1 134 ? 5.925 -4.615 -9.906 1.00 83.88 134 GLY A O 1
ATOM 1053 N N . SER A 1 135 ? 4.657 -3.308 -11.217 1.00 86.69 135 SER A N 1
ATOM 1054 C CA . SER A 1 135 ? 5.261 -3.729 -12.492 1.00 86.69 135 SER A CA 1
ATOM 1055 C C . SER A 1 135 ? 6.396 -2.827 -12.987 1.00 86.69 135 SER A C 1
ATOM 1057 O O . SER A 1 135 ? 7.062 -3.161 -13.964 1.00 86.69 135 SER A O 1
ATOM 1059 N N . GLY A 1 136 ? 6.636 -1.687 -12.338 1.00 88.12 136 GLY A N 1
ATOM 1060 C CA . GLY A 1 136 ? 7.672 -0.745 -12.747 1.00 88.12 136 GLY A CA 1
ATOM 1061 C C . GLY A 1 136 ? 8.005 0.272 -11.656 1.00 88.12 136 GLY A C 1
ATOM 1062 O O . GLY A 1 136 ? 7.244 0.414 -10.698 1.00 88.12 136 GLY A O 1
ATOM 1063 N N . PRO A 1 137 ? 9.141 0.981 -11.777 1.00 89.50 137 PRO A N 1
ATOM 1064 C CA . PRO A 1 137 ? 9.551 1.975 -10.796 1.00 89.50 137 PRO A CA 1
ATOM 1065 C C . PRO A 1 137 ? 8.690 3.230 -10.907 1.00 89.50 137 PRO A C 1
ATOM 1067 O O . PRO A 1 137 ? 8.318 3.632 -12.016 1.00 89.50 137 PRO A O 1
ATOM 1070 N N . ASP A 1 138 ? 8.438 3.885 -9.776 1.00 89.50 138 ASP A N 1
ATOM 1071 C CA . ASP A 1 138 ? 7.753 5.175 -9.714 1.00 89.50 138 ASP A CA 1
ATOM 1072 C C . ASP A 1 138 ? 8.293 6.146 -10.781 1.00 89.50 138 ASP A C 1
ATOM 1074 O O . ASP A 1 138 ? 9.512 6.363 -10.837 1.00 89.50 138 ASP A O 1
ATOM 1078 N N . PRO A 1 139 ? 7.435 6.735 -11.640 1.00 86.69 139 PRO A N 1
ATOM 1079 C CA . PRO A 1 139 ? 7.864 7.769 -12.580 1.00 86.69 139 PRO A CA 1
ATOM 1080 C C . PRO A 1 139 ? 8.595 8.940 -11.917 1.00 86.69 139 PRO A C 1
ATOM 1082 O O . PRO A 1 139 ? 9.443 9.553 -12.561 1.00 86.69 139 PRO A O 1
ATOM 1085 N N . GLU A 1 140 ? 8.312 9.214 -10.645 1.00 83.81 140 GLU A N 1
ATOM 1086 C CA . GLU A 1 140 ? 8.940 10.279 -9.859 1.00 83.81 140 GLU A CA 1
ATOM 1087 C C . GLU A 1 140 ? 10.058 9.758 -8.944 1.00 83.81 140 GLU A C 1
ATOM 1089 O O . GLU A 1 140 ? 10.456 10.419 -7.985 1.00 83.81 140 GLU A O 1
ATOM 1094 N N . CYS A 1 141 ? 10.589 8.559 -9.211 1.00 84.31 141 CYS A N 1
ATOM 1095 C CA . CYS A 1 141 ? 11.724 8.019 -8.468 1.00 84.31 141 CYS A CA 1
ATOM 1096 C C . CYS A 1 141 ? 12.877 9.036 -8.451 1.00 84.31 141 CYS A C 1
ATOM 1098 O O . CYS A 1 141 ? 13.414 9.373 -9.504 1.00 84.31 141 CYS A O 1
ATOM 1100 N N . ARG A 1 142 ? 13.303 9.482 -7.259 1.00 72.50 142 ARG A N 1
ATOM 1101 C CA . ARG A 1 142 ? 14.333 10.527 -7.082 1.00 72.50 142 ARG A CA 1
ATOM 1102 C C . ARG A 1 142 ? 15.621 10.243 -7.867 1.00 72.50 142 ARG A C 1
ATOM 1104 O O . ARG A 1 142 ? 16.164 11.145 -8.497 1.00 72.50 142 ARG A O 1
ATOM 1111 N N . LYS A 1 143 ? 16.065 8.980 -7.898 1.00 72.56 143 LYS A N 1
ATOM 1112 C CA . LYS A 1 143 ? 17.244 8.533 -8.665 1.00 72.56 143 LYS A CA 1
ATOM 1113 C C . LYS A 1 143 ? 17.082 8.727 -10.178 1.00 72.56 143 LYS A C 1
ATOM 1115 O O . LYS A 1 143 ? 18.050 9.041 -10.862 1.00 72.56 143 LYS A O 1
ATOM 1120 N N . ASN A 1 144 ? 15.866 8.556 -10.695 1.00 68.62 144 ASN A N 1
ATOM 1121 C CA . ASN A 1 144 ? 15.553 8.756 -12.111 1.00 68.62 144 ASN A CA 1
ATOM 1122 C C . ASN A 1 144 ? 15.244 10.225 -12.426 1.00 68.62 144 ASN A C 1
ATOM 1124 O O . ASN A 1 144 ? 15.612 10.707 -13.493 1.00 68.62 144 ASN A O 1
ATOM 1128 N N . PHE A 1 145 ? 14.610 10.939 -11.493 1.00 57.41 145 PHE A N 1
ATOM 1129 C CA . PHE A 1 145 ? 14.297 12.359 -11.618 1.00 57.41 145 PHE A CA 1
ATOM 1130 C C . PHE A 1 145 ? 15.579 13.186 -11.764 1.00 57.41 145 PHE A C 1
ATOM 1132 O O . PHE A 1 145 ? 15.698 13.943 -12.718 1.00 57.41 145 PHE A O 1
ATOM 1139 N N . LEU A 1 146 ? 16.590 12.967 -10.914 1.00 48.69 146 LEU A N 1
ATOM 1140 C CA . LEU A 1 146 ? 17.868 13.690 -11.001 1.00 48.69 146 LEU A CA 1
ATOM 1141 C C . LEU A 1 146 ? 18.612 13.447 -12.324 1.00 48.69 146 LEU A C 1
ATOM 1143 O O . LEU A 1 146 ? 19.174 14.384 -12.879 1.00 48.69 146 LEU A O 1
ATOM 1147 N N . LYS A 1 147 ? 18.539 12.235 -12.891 1.00 51.66 147 LYS A N 1
ATOM 1148 C CA . LYS A 1 147 ? 19.127 11.941 -14.210 1.00 51.66 147 LYS A CA 1
ATOM 1149 C C . LYS A 1 147 ? 18.454 12.693 -15.360 1.00 51.66 147 LYS A C 1
ATOM 1151 O O . LYS A 1 147 ? 19.106 12.957 -16.360 1.00 51.66 147 LYS A O 1
ATOM 1156 N N . LYS A 1 148 ? 17.165 13.023 -15.239 1.00 46.12 148 LYS A N 1
ATOM 1157 C CA . LYS A 1 148 ? 16.391 13.691 -16.297 1.00 46.12 148 LYS A CA 1
ATOM 1158 C C . LYS A 1 148 ? 16.648 15.204 -16.376 1.00 46.12 148 LYS A C 1
ATOM 1160 O O . LYS A 1 148 ? 16.361 15.795 -17.405 1.00 46.12 148 LYS A O 1
ATOM 1165 N N . TYR A 1 149 ? 17.167 15.812 -15.307 1.00 43.91 149 TYR A N 1
ATOM 1166 C CA . TYR A 1 149 ? 17.461 17.254 -15.221 1.00 43.91 149 TYR A CA 1
ATOM 1167 C C . TYR A 1 149 ? 18.967 17.570 -15.162 1.00 43.91 149 TYR A C 1
ATOM 1169 O O . TYR A 1 149 ? 19.345 18.726 -14.997 1.00 43.91 149 TYR A O 1
ATOM 1177 N N . GLN A 1 150 ? 19.819 16.549 -15.269 1.00 41.59 150 GLN A N 1
ATOM 1178 C CA . GLN A 1 150 ? 21.276 16.671 -15.413 1.00 41.59 150 GLN A CA 1
ATOM 1179 C C . GLN A 1 150 ? 21.758 16.267 -16.820 1.00 41.59 150 GLN A C 1
ATOM 1181 O O . GLN A 1 150 ? 22.963 16.161 -17.037 1.00 41.59 150 GLN A O 1
ATOM 1186 N N . ALA A 1 151 ? 20.824 16.011 -17.741 1.00 40.81 151 ALA A N 1
ATOM 1187 C CA . ALA A 1 151 ? 21.065 15.689 -19.144 1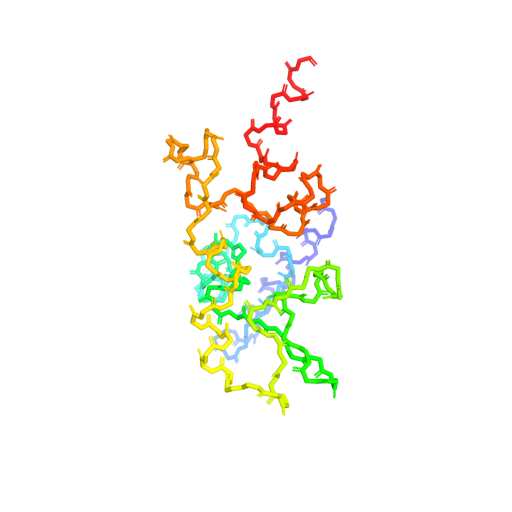.00 40.81 151 ALA A CA 1
ATOM 1188 C C . ALA A 1 151 ? 20.607 16.847 -20.034 1.00 40.81 151 ALA A C 1
ATOM 1190 O O . ALA A 1 151 ? 19.560 17.448 -19.696 1.00 40.81 151 ALA A O 1
#

Organism: NCBI:txid2488810

Mean predicted aligned error: 11.5 Å

Secondary structure (DSSP, 8-state):
-HHHHHHHHHHHHHHHHHTTS-----TTTTTSSGGG-HHHHHH-HHHHSSS--BTTTB-EE-TTSBEES-GGGTTTS--SS-BTTTS-HHHHHHH-HHHHHHHS---TTTTT-TTGGGTTS-HHHHHHHHSSTTSS--TT-HHHHHHHS--

Nearest PDB structures (foldseek):
  5v1q-assembly1_A  TM=5.674E-01  e=1.696E-02  Streptococcus suis

Radius of gyration: 19.08 Å; Cα contacts (8 Å, |Δi|>4): 196; chains: 1; bounding box: 41×46×46 Å

Sequence (151 aa):
MKMQKFYAEVSEWTKEKFNNEFAYVAPTDFLTDNRDNPVVDFIDPNKIMPMCGAGKYHCSIGPDGNVILCPGAGKQIKITPGNCLEEDFKKIWMEGDVFKAVRQPNIPGCSTCEYKNCMGGCHVRTFHKYGKVGSGPDPECRKNFLKKYQA

Foldseek 3Di:
DVVVVVLVVVQVVCCVPQPPNDHDDDPCCLVDPVCVPVVCVVPVCCNVVVELCFLPPDWDADPQQFTGSHVLRPPVDHWVVGGVVVDPPVCSSPPTPLSVCQVDQPEPPLCPDPVVVNLQGDQSQVCVVPVHGSHYHRPVPVVVVVVVVVD